Protein 3O22 (pdb70)

Nearest PDB structures (foldseek):
  3o22-assembly1_A  TM=1.006E+00  e=8.652E-30  Homo sapiens
  3o19-assembly1_A  TM=1.002E+00  e=2.478E-27  Homo sapiens
  5ngh-assembly1_A  TM=8.187E-01  e=4.797E-11  Ailuropoda melanoleuca
  5x7y-assembly1_A  TM=8.364E-01  e=1.265E-10  Canis lupus familiaris
  3sao-assembly2_B  TM=8.467E-01  e=4.611E-10  Gallus gallus

Structure (mmCIF, N/CA/C/O backbone):
data_3O22
#
_entry.id   3O22
#
_cell.length_a   60.971
_cell.length_b   60.971
_cell.length_c   179.460
_cell.angle_alpha   90.00
_cell.angle_beta   90.00
_cell.angle_gamma   120.00
#
_symmetry.space_group_name_H-M   'P 61 2 2'
#
loop_
_entity.id
_entity.type
_entity.pdbx_description
1 polymer 'Prostaglandin-H2 D-isomerase'
2 non-polymer 'OLEIC ACID'
3 non-polymer 'PALMITIC ACID'
4 water water
#
loop_
_atom_site.group_PDB
_atom_site.id
_atom_site.type_symbol
_atom_site.label_atom_id
_atom_site.label_alt_id
_atom_site.label_comp_id
_atom_site.label_asym_id
_atom_site.label_entity_id
_atom_site.label_seq_id
_atom_site.pdbx_PDB_ins_code
_atom_site.Cartn_x
_atom_site.Cartn_y
_atom_site.Cartn_z
_atom_site.occupancy
_atom_site.B_iso_or_equiv
_atom_site.auth_seq_id
_atom_site.auth_comp_id
_atom_site.auth_asym_id
_atom_site.auth_atom_id
_atom_site.pdbx_PDB_model_num
ATOM 1 N N . SER A 1 1 ? 3.624 10.282 18.161 1.00 39.56 29 SER A N 1
ATOM 2 C CA . SER A 1 1 ? 3.005 10.776 19.381 1.00 35.82 29 SER A CA 1
ATOM 3 C C . SER A 1 1 ? 1.953 11.838 19.080 1.00 32.35 29 SER A C 1
ATOM 4 O O . SER A 1 1 ? 1.574 12.053 17.930 1.00 35.33 29 SER A O 1
ATOM 7 N N . VAL A 1 2 ? 1.478 12.492 20.129 1.00 24.87 30 VAL A N 1
ATOM 8 C CA . VAL A 1 2 ? 0.471 13.532 19.995 1.00 20.26 30 VAL A CA 1
ATOM 9 C C . VAL A 1 2 ? 0.927 14.761 20.762 1.00 15.64 30 VAL A C 1
ATOM 10 O O . VAL A 1 2 ? 1.572 14.636 21.797 1.00 17.83 30 VAL A O 1
ATOM 14 N N . GLN A 1 3 ? 0.611 15.948 20.247 1.00 14.40 31 GLN A N 1
ATOM 15 C CA . GLN A 1 3 ? 0.986 17.195 20.898 1.00 13.01 31 GLN A CA 1
ATOM 16 C C . GLN A 1 3 ? 0.571 17.188 22.369 1.00 12.64 31 GLN A C 1
ATOM 17 O O . GLN A 1 3 ? -0.611 17.092 22.676 1.00 13.25 31 GLN A O 1
ATOM 23 N N . PRO A 1 4 ? 1.540 17.325 23.287 1.00 13.02 32 PRO A N 1
ATOM 24 C CA . PRO A 1 4 ? 1.161 17.399 24.704 1.00 14.20 32 PRO A CA 1
ATOM 25 C C . PRO A 1 4 ? 0.303 18.624 25.008 1.00 13.83 32 PRO A C 1
ATOM 26 O O . PRO A 1 4 ? 0.489 19.677 24.389 1.00 14.13 32 PRO A O 1
ATOM 30 N N . ASN A 1 5 ? -0.634 18.487 25.946 1.00 13.08 33 ASN A N 1
ATOM 31 C CA . ASN A 1 5 ? -1.454 19.628 26.358 1.00 14.26 33 ASN A CA 1
ATOM 32 C C . ASN A 1 5 ? -2.167 20.261 25.164 1.00 13.63 33 ASN A C 1
ATOM 33 O O . ASN A 1 5 ? -2.308 21.489 25.078 1.00 14.59 33 ASN A O 1
ATOM 38 N N . PHE A 1 6 ? -2.647 19.419 24.251 1.00 12.62 34 PHE A N 1
ATOM 39 C CA . PHE A 1 6 ? -3.298 19.916 23.045 1.00 11.81 34 PHE A CA 1
ATOM 40 C C . PHE A 1 6 ? -4.529 20.757 23.365 1.00 13.28 34 PHE A C 1
ATOM 41 O O . PHE A 1 6 ? -5.390 20.333 24.138 1.00 14.67 34 PHE A O 1
ATOM 49 N N . GLN A 1 7 ? -4.603 21.933 22.742 1.00 12.28 35 GLN A N 1
ATOM 50 C CA . GLN A 1 7 ? -5.690 22.883 22.953 1.00 15.07 35 GLN A CA 1
ATOM 51 C C . GLN A 1 7 ? -6.502 23.060 21.678 1.00 13.23 35 GLN A C 1
ATOM 52 O O . GLN A 1 7 ? -6.112 23.802 20.778 1.00 13.12 35 GLN A O 1
ATOM 58 N N . GLN A 1 8 ? -7.624 22.358 21.580 1.00 13.13 36 GLN A N 1
ATOM 59 C CA . GLN A 1 8 ? -8.384 22.371 20.340 1.00 13.14 36 GLN A CA 1
ATOM 60 C C . GLN A 1 8 ? -8.821 23.772 19.927 1.00 13.26 36 GLN A C 1
ATOM 61 O O . GLN A 1 8 ? -8.814 24.097 18.747 1.00 12.45 36 GLN A O 1
ATOM 67 N N . ASP A 1 9 ? -9.219 24.604 20.885 1.00 13.76 37 ASP A N 1
ATOM 68 C CA . ASP A 1 9 ? -9.682 25.946 20.542 1.00 14.85 37 ASP A CA 1
ATOM 69 C C . ASP A 1 9 ? -8.642 26.772 19.780 1.00 14.38 37 ASP A C 1
ATOM 70 O O . ASP A 1 9 ? -8.994 27.511 18.848 1.00 15.90 37 ASP A O 1
ATOM 75 N N . LYS A 1 10 ? -7.366 26.604 20.119 1.00 12.28 38 LYS A N 1
ATOM 76 C CA . LYS A 1 10 ? -6.304 27.343 19.432 1.00 13.04 38 LYS A CA 1
ATOM 77 C C . LYS A 1 10 ? -5.951 26.757 18.061 1.00 11.42 38 LYS A C 1
ATOM 78 O O . LYS A 1 10 ? -5.230 27.381 17.269 1.00 12.74 38 LYS A O 1
ATOM 84 N N . PHE A 1 11 ? -6.464 25.557 17.788 1.00 11.40 39 PHE A N 1
ATOM 85 C CA . PHE A 1 11 ? -6.211 24.843 16.537 1.00 11.24 39 PHE A CA 1
ATOM 86 C C . PHE A 1 11 ? -7.263 25.174 15.473 1.00 11.09 39 PHE A C 1
ATOM 87 O O . PHE A 1 11 ? -7.114 24.814 14.305 1.00 11.56 39 PHE A O 1
ATOM 95 N N . LEU A 1 12 ? -8.330 25.863 15.868 1.00 11.85 40 LEU A N 1
ATOM 96 C CA . LEU A 1 12 ? -9.411 26.180 14.940 1.00 11.09 40 LEU A CA 1
ATOM 97 C C . LEU A 1 12 ? -9.006 27.210 13.894 1.00 11.29 40 LEU A C 1
ATOM 98 O O . LEU A 1 12 ? -8.019 27.935 14.057 1.00 12.61 40 LEU A O 1
ATOM 103 N N . GLY A 1 13 ? -9.790 27.289 12.826 1.00 12.27 41 GLY A N 1
ATOM 104 C CA . GLY A 1 13 ? -9.619 28.372 11.882 1.00 11.36 41 GLY A CA 1
ATOM 105 C C . GLY A 1 13 ? -9.024 27.956 10.559 1.00 10.94 41 GLY A C 1
ATOM 106 O O . GLY A 1 13 ? -9.136 26.796 10.147 1.00 12.65 41 GLY A O 1
ATOM 107 N N . ARG A 1 14 ? -8.386 28.913 9.891 1.00 11.63 42 ARG A N 1
ATOM 108 C CA A ARG A 1 14 ? -7.888 28.701 8.540 0.73 11.94 42 ARG A CA 1
ATOM 109 C CA B ARG A 1 14 ? -7.890 28.706 8.537 0.27 12.65 42 ARG A CA 1
ATOM 110 C C . ARG A 1 14 ? -6.467 28.171 8.535 1.00 11.61 42 ARG A C 1
ATOM 111 O O . ARG A 1 14 ? -5.575 28.738 9.174 1.00 12.31 42 ARG A O 1
ATOM 126 N N . TRP A 1 15 ? -6.266 27.079 7.804 1.00 12.14 43 TRP A N 1
ATOM 127 C CA . TRP A 1 15 ? -4.960 26.489 7.615 1.00 12.36 43 TRP A CA 1
ATOM 128 C C . TRP A 1 15 ? -4.730 26.260 6.128 1.00 14.26 43 TRP A C 1
ATOM 129 O O . TRP A 1 15 ? -5.675 26.118 5.360 1.00 18.08 43 TRP A O 1
ATOM 140 N N . PHE A 1 16 ? -3.471 26.223 5.727 1.00 12.48 44 PHE A N 1
ATOM 141 C CA . PHE A 1 16 ? -3.117 25.892 4.362 1.00 14.69 44 PHE A CA 1
ATOM 142 C C . PHE A 1 16 ? -2.398 24.551 4.327 1.00 16.30 44 PHE A C 1
ATOM 143 O O . PHE A 1 16 ? -1.550 24.262 5.174 1.00 15.58 44 PHE A O 1
ATOM 151 N N . SER A 1 17 ? -2.769 23.722 3.356 1.00 20.27 45 SER A N 1
ATOM 152 C CA . SER A 1 17 ? -2.139 22.427 3.138 1.00 23.89 45 SER A CA 1
ATOM 153 C C . SER A 1 17 ? -0.833 22.613 2.376 1.00 23.23 45 SER A C 1
ATOM 154 O O . SER A 1 17 ? -0.829 22.727 1.148 1.00 30.43 45 SER A O 1
ATOM 157 N N . ALA A 1 18 ? 0.279 22.638 3.097 1.00 18.44 46 ALA A N 1
ATOM 158 C CA . ALA A 1 18 ? 1.564 23.002 2.511 1.00 19.03 46 ALA A CA 1
ATOM 159 C C . ALA A 1 18 ? 2.373 21.794 2.050 1.00 18.79 46 ALA A C 1
ATOM 160 O O . ALA A 1 18 ? 3.042 21.848 1.023 1.00 23.27 46 ALA A O 1
ATOM 162 N N . GLY A 1 19 ? 2.326 20.709 2.811 1.00 15.62 47 GLY A N 1
ATOM 163 C CA . GLY A 1 19 ? 3.162 19.551 2.530 1.00 14.69 47 GLY A CA 1
ATOM 164 C C . GLY A 1 19 ? 2.421 18.252 2.778 1.00 13.47 47 GLY A C 1
ATOM 165 O O . GLY A 1 19 ? 1.504 18.189 3.600 1.00 13.26 47 GLY A O 1
ATOM 166 N N . LEU A 1 20 ? 2.808 17.217 2.049 1.00 13.07 48 LEU A N 1
ATOM 167 C CA . LEU A 1 20 ? 2.203 15.903 2.180 1.00 14.31 48 LEU A CA 1
ATOM 168 C C . LEU A 1 20 ? 3.258 14.826 1.960 1.00 12.29 48 LEU A C 1
ATOM 169 O O . LEU A 1 20 ? 4.129 14.963 1.102 1.00 16.56 48 LEU A O 1
ATOM 174 N N . ALA A 1 21 ? 3.180 13.754 2.736 1.00 11.40 49 ALA A N 1
ATOM 175 C CA . ALA A 1 21 ? 3.934 12.536 2.433 1.00 11.42 49 ALA A CA 1
ATOM 176 C C . ALA A 1 21 ? 2.997 11.366 2.621 1.00 12.77 49 ALA A C 1
ATOM 177 O O . ALA A 1 21 ? 2.299 11.280 3.623 1.00 14.61 49 ALA A O 1
ATOM 179 N N . SER A 1 22 ? 2.953 10.473 1.649 1.00 13.90 50 SER A N 1
ATOM 180 C CA . SER A 1 22 ? 2.112 9.296 1.769 1.00 16.10 50 SER A CA 1
ATOM 181 C C . SER A 1 22 ? 2.796 8.114 1.123 1.00 15.90 50 SER A C 1
ATOM 182 O O . SER A 1 22 ? 3.577 8.286 0.193 1.00 17.90 50 SER A O 1
ATOM 185 N N . ASN A 1 23 ? 2.488 6.916 1.614 1.00 16.07 51 ASN A N 1
ATOM 186 C CA . ASN A 1 23 ? 3.007 5.696 1.006 1.00 16.89 51 ASN A CA 1
ATOM 187 C C . ASN A 1 23 ? 2.046 5.114 -0.024 1.00 18.49 51 ASN A C 1
ATOM 188 O O . ASN A 1 23 ? 2.251 4.007 -0.514 1.00 20.70 51 ASN A O 1
ATOM 193 N N . SER A 1 24 ? 1.000 5.867 -0.347 1.00 17.28 52 SER A N 1
ATOM 194 C CA . SER A 1 24 ? 0.038 5.471 -1.360 1.00 17.93 52 SER A CA 1
ATOM 195 C C . SER A 1 24 ? 0.264 6.265 -2.638 1.00 18.56 52 SER A C 1
ATOM 196 O O . SER A 1 24 ? 0.020 7.475 -2.678 1.00 18.14 52 SER A O 1
ATOM 199 N N A SER A 1 25 ? 0.728 5.592 -3.685 0.56 21.09 53 SER A N 1
ATOM 200 N N B SER A 1 25 ? 0.736 5.582 -3.677 0.44 21.10 53 SER A N 1
ATOM 201 C CA A SER A 1 25 ? 0.905 6.256 -4.970 0.56 23.74 53 SER A CA 1
ATOM 202 C CA B SER A 1 25 ? 0.905 6.202 -4.984 0.44 23.69 53 SER A CA 1
ATOM 203 C C A SER A 1 25 ? -0.438 6.742 -5.511 0.56 21.44 53 SER A C 1
ATOM 204 C C B SER A 1 25 ? -0.432 6.740 -5.482 0.44 22.24 53 SER A C 1
ATOM 205 O O A SER A 1 25 ? -0.539 7.850 -6.048 0.56 24.34 53 SER A O 1
ATOM 206 O O B SER A 1 25 ? -0.521 7.872 -5.967 0.44 24.27 53 SER A O 1
ATOM 211 N N . TRP A 1 26 ? -1.473 5.924 -5.349 1.00 21.77 54 TRP A N 1
ATOM 212 C CA . TRP A 1 26 ? -2.811 6.327 -5.755 1.00 21.31 54 TRP A CA 1
ATOM 213 C C . TRP A 1 26 ? -3.193 7.666 -5.123 1.00 21.18 54 TRP A C 1
ATOM 214 O O . TRP A 1 26 ? -3.653 8.574 -5.811 1.00 22.02 54 TRP A O 1
ATOM 225 N N A LEU A 1 27 ? -2.980 7.801 -3.820 0.67 19.46 55 LEU A N 1
ATOM 226 N N B LEU A 1 27 ? -2.987 7.796 -3.817 0.33 20.22 55 LEU A N 1
ATOM 227 C CA A LEU A 1 27 ? -3.366 9.032 -3.140 0.67 17.76 55 LEU A CA 1
ATOM 228 C CA B LEU A 1 27 ? -3.353 9.028 -3.123 0.33 19.50 55 LEU A CA 1
ATOM 229 C C A LEU A 1 27 ? -2.501 10.229 -3.550 0.67 16.21 55 LEU A C 1
ATOM 230 C C B LEU A 1 27 ? -2.502 10.223 -3.556 0.33 18.06 55 LEU A C 1
ATOM 231 O O A LEU A 1 27 ? -3.015 11.326 -3.773 0.67 16.82 55 LEU A O 1
ATOM 232 O O B LEU A 1 27 ? -3.027 11.310 -3.800 0.33 18.72 55 LEU A O 1
ATOM 241 N N . ARG A 1 28 ? -1.191 10.024 -3.640 1.00 16.43 56 ARG A N 1
ATOM 242 C CA . ARG A 1 28 ? -0.290 11.106 -4.034 1.00 16.98 56 ARG A CA 1
ATOM 243 C C . ARG A 1 28 ? -0.660 11.645 -5.416 1.00 17.13 56 ARG A C 1
ATOM 244 O O . ARG A 1 28 ? -0.649 12.858 -5.645 1.00 18.35 56 ARG A O 1
ATOM 252 N N . GLU A 1 29 ? -0.987 10.739 -6.332 1.00 19.46 57 GLU A N 1
ATOM 253 C CA . GLU A 1 29 ? -1.345 11.133 -7.686 1.00 21.53 57 GLU A CA 1
ATOM 254 C C . GLU A 1 29 ? -2.656 11.907 -7.708 1.00 22.69 57 GLU A C 1
ATOM 255 O O . GLU A 1 29 ? -2.791 12.881 -8.444 1.00 24.32 57 GLU A O 1
ATOM 261 N N . LYS A 1 30 ? -3.624 11.480 -6.900 1.00 21.30 58 LYS A N 1
ATOM 262 C CA . LYS A 1 30 ? -4.878 12.215 -6.808 1.00 20.56 58 LYS A CA 1
ATOM 263 C C . LYS A 1 30 ? -4.648 13.629 -6.293 1.00 19.37 58 LYS A C 1
ATOM 264 O O . LYS A 1 30 ? -5.219 14.583 -6.813 1.00 20.55 58 LYS A O 1
ATOM 270 N N . LYS A 1 31 ? -3.804 13.771 -5.277 1.00 16.55 59 LYS A N 1
ATOM 271 C CA . LYS A 1 31 ? -3.552 15.095 -4.709 1.00 17.26 59 LYS A CA 1
ATOM 272 C C . LYS A 1 31 ? -2.786 15.976 -5.694 1.00 18.10 59 LYS A C 1
ATOM 273 O O . LYS A 1 31 ? -2.995 17.187 -5.751 1.00 18.07 59 LYS A O 1
ATOM 279 N N . ALA A 1 32 ? -1.907 15.363 -6.479 1.00 19.08 60 ALA A N 1
ATOM 280 C CA . ALA A 1 32 ? -1.094 16.127 -7.416 1.00 21.19 60 ALA A CA 1
ATOM 281 C C . ALA A 1 32 ? -1.936 16.746 -8.536 1.00 23.20 60 ALA A C 1
ATOM 282 O O . ALA A 1 32 ? -1.528 17.716 -9.169 1.00 25.73 60 ALA A O 1
ATOM 284 N N . ALA A 1 33 ? -3.111 16.179 -8.781 1.00 22.70 61 ALA A N 1
ATOM 285 C CA . ALA A 1 33 ? -3.971 16.654 -9.857 1.00 24.45 61 ALA A CA 1
ATOM 286 C C . ALA A 1 33 ? -4.853 17.821 -9.430 1.00 24.18 61 ALA A C 1
ATOM 287 O O . ALA A 1 33 ? -5.662 18.313 -10.214 1.00 30.77 61 ALA A O 1
ATOM 289 N N A LEU A 1 34 ? -4.696 18.285 -8.194 0.61 21.50 62 LEU A N 1
ATOM 290 N N B LEU A 1 34 ? -4.693 18.243 -8.180 0.39 21.23 62 LEU A N 1
ATOM 291 C CA A LEU A 1 34 ? -5.467 19.438 -7.734 0.61 21.38 62 LEU A CA 1
ATOM 292 C CA B LEU A 1 34 ? -5.483 19.327 -7.621 0.39 20.52 62 LEU A CA 1
ATOM 293 C C A LEU A 1 34 ? -4.596 20.498 -7.068 0.61 20.32 62 LEU A C 1
ATOM 294 C C B LEU A 1 34 ? -4.564 20.463 -7.208 0.39 19.96 62 LEU A C 1
ATOM 295 O O A LEU A 1 34 ? -3.430 20.253 -6.751 0.61 22.18 62 LEU A O 1
ATOM 296 O O B LEU A 1 34 ? -3.341 20.311 -7.193 0.39 21.22 62 LEU A O 1
ATOM 305 N N A SER A 1 35 ? -5.165 21.682 -6.866 0.61 18.78 63 SER A N 1
ATOM 306 N N B SER A 1 35 ? -5.158 21.605 -6.880 0.39 20.17 63 SER A N 1
ATOM 307 C CA A SER A 1 35 ? -4.463 22.755 -6.174 0.61 19.96 63 SER A CA 1
ATOM 308 C CA B SER A 1 35 ? -4.406 22.715 -6.320 0.39 22.49 63 SER A CA 1
ATOM 309 C C A SER A 1 35 ? -5.248 23.144 -4.926 0.61 18.58 63 SER A C 1
ATOM 310 C C B SER A 1 35 ? -5.088 23.145 -5.032 0.39 21.30 63 SER A C 1
ATOM 311 O O A SER A 1 35 ? -6.436 23.441 -5.007 0.61 17.58 63 SER A O 1
ATOM 312 O O B SER A 1 35 ? -6.239 23.577 -5.043 0.39 20.55 63 SER A O 1
ATOM 317 N N A MET A 1 36 ? -4.591 23.123 -3.770 0.61 20.20 64 MET A N 1
ATOM 318 N N B MET A 1 36 ? -4.382 23.013 -3.917 0.39 22.11 64 MET A N 1
ATOM 319 C CA A MET A 1 36 ? -5.273 23.434 -2.517 0.61 18.12 64 MET A CA 1
ATOM 320 C CA B MET A 1 36 ? -4.984 23.294 -2.622 0.39 21.56 64 MET A CA 1
ATOM 321 C C A MET A 1 36 ? -5.418 24.941 -2.315 0.61 16.13 64 MET A C 1
ATOM 322 C C B MET A 1 36 ? -5.264 24.773 -2.395 0.39 19.76 64 MET A C 1
ATOM 323 O O A MET A 1 36 ? -4.507 25.715 -2.618 0.61 16.92 64 MET A O 1
ATOM 324 O O B MET A 1 36 ? -4.363 25.613 -2.478 0.39 20.10 64 MET A O 1
ATOM 333 N N A ALA A 1 37 ? -6.572 25.355 -1.802 0.61 14.58 65 ALA A N 1
ATOM 334 N N B ALA A 1 37 ? -6.526 25.082 -2.118 0.39 18.03 65 ALA A N 1
ATOM 335 C CA A ALA A 1 37 ? -6.817 26.763 -1.496 0.61 15.08 65 ALA A CA 1
ATOM 336 C CA B ALA A 1 37 ? -6.871 26.341 -1.498 0.39 19.41 65 ALA A CA 1
ATOM 337 C C A ALA A 1 37 ? -6.672 27.011 0.002 0.61 17.68 65 ALA A C 1
ATOM 338 C C B ALA A 1 37 ? -6.763 26.061 -0.009 0.39 20.60 65 ALA A C 1
ATOM 339 O O A ALA A 1 37 ? -5.684 27.584 0.453 0.61 17.44 65 ALA A O 1
ATOM 340 O O B ALA A 1 37 ? -5.894 25.321 0.424 0.39 23.77 65 ALA A O 1
ATOM 343 N N . LYS A 1 38 ? -7.674 26.606 0.769 1.00 20.12 66 LYS A N 1
ATOM 344 C CA . LYS A 1 38 ? -7.538 26.593 2.212 1.00 19.34 66 LYS A CA 1
ATOM 345 C C . LYS A 1 38 ? -8.245 25.404 2.827 1.00 17.97 66 LYS A C 1
ATOM 346 O O . LYS A 1 38 ? -9.016 24.705 2.170 1.00 20.13 66 LYS A O 1
ATOM 352 N N . SER A 1 39 ? -7.985 25.200 4.110 1.00 16.06 67 SER A N 1
ATOM 353 C CA . SER A 1 39 ? -8.784 24.293 4.915 1.00 16.88 67 SER A CA 1
ATOM 354 C C . SER A 1 39 ? -9.283 25.056 6.134 1.00 16.52 67 SER A C 1
ATOM 355 O O . SER A 1 39 ? -8.623 25.969 6.620 1.00 18.55 67 SER A O 1
ATOM 358 N N . VAL A 1 40 ? -10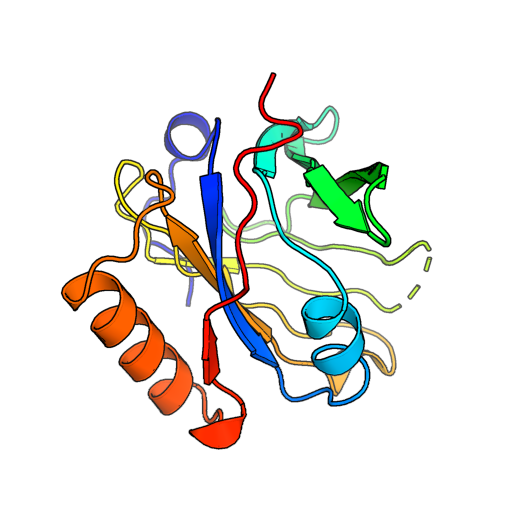.457 24.687 6.616 1.00 15.36 68 VAL A N 1
ATOM 359 C CA . VAL A 1 40 ? -11.008 25.310 7.812 1.00 13.59 68 VAL A CA 1
ATOM 360 C C . VAL A 1 40 ? -11.289 24.221 8.826 1.00 13.61 68 VAL A C 1
ATOM 361 O O . VAL A 1 40 ? -11.932 23.216 8.515 1.00 14.86 68 VAL A O 1
ATOM 365 N N . VAL A 1 41 ? -10.776 24.429 10.033 1.00 12.99 69 VAL A N 1
ATOM 366 C CA . VAL A 1 41 ? -10.970 23.515 11.149 1.00 12.75 69 VAL A CA 1
ATOM 367 C C . VAL A 1 41 ? -11.977 24.130 12.115 1.00 12.93 69 VAL A C 1
ATOM 368 O O . VAL A 1 41 ? -11.795 25.251 12.591 1.00 13.36 69 VAL A O 1
ATOM 372 N N . ALA A 1 42 ? -13.054 23.401 12.386 1.00 14.21 70 ALA A N 1
ATOM 373 C CA . ALA A 1 42 ? -14.104 23.887 13.27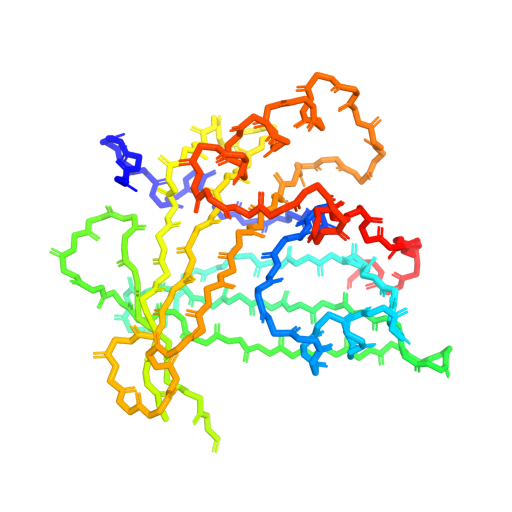2 1.00 15.96 70 ALA A CA 1
ATOM 374 C C . ALA A 1 42 ? -14.626 22.729 14.112 1.00 17.65 70 ALA A C 1
ATOM 375 O O . ALA A 1 42 ? -14.592 21.586 13.662 1.00 17.98 70 ALA A O 1
ATOM 377 N N . PRO A 1 43 ? -15.119 23.014 15.331 1.00 17.21 71 PRO A N 1
ATOM 378 C CA . PRO A 1 43 ? -15.678 21.938 16.152 1.00 19.05 71 PRO A CA 1
ATOM 379 C C . PRO A 1 43 ? -16.897 21.310 15.486 1.00 21.70 71 PRO A C 1
ATOM 380 O O . PRO A 1 43 ? -17.722 22.008 14.885 1.00 24.63 71 PRO A O 1
ATOM 384 N N . ALA A 1 44 ? -16.998 19.990 15.588 1.00 21.63 72 ALA A N 1
ATOM 385 C CA . ALA A 1 44 ? -18.132 19.263 15.048 1.00 25.68 72 ALA A CA 1
ATOM 386 C C . ALA A 1 44 ? -19.157 19.029 16.143 1.00 30.89 72 ALA A C 1
ATOM 387 O O . ALA A 1 44 ? -18.847 19.136 17.328 1.00 31.19 72 ALA A O 1
ATOM 389 N N . THR A 1 45 ? -20.376 18.690 15.744 1.00 33.70 73 THR A N 1
ATOM 390 C CA . THR A 1 45 ? -21.441 18.458 16.711 1.00 37.57 73 THR A CA 1
ATOM 391 C C . THR A 1 45 ? -21.161 17.248 17.603 1.00 38.78 73 THR A C 1
ATOM 392 O O . THR A 1 45 ? -21.820 17.064 18.621 1.00 40.88 73 THR A O 1
ATOM 396 N N . ASP A 1 46 ? -20.175 16.433 17.231 1.00 37.17 74 ASP A N 1
ATOM 397 C CA . ASP A 1 46 ? -19.867 15.218 17.992 1.00 36.66 74 ASP A CA 1
ATOM 398 C C . ASP A 1 46 ? -18.682 15.363 18.952 1.00 38.14 74 ASP A C 1
ATOM 399 O O . ASP A 1 46 ? -18.242 14.378 19.552 1.00 39.52 74 ASP A O 1
ATOM 404 N N . GLY A 1 47 ? -18.167 16.579 19.101 1.00 37.04 75 GLY A N 1
ATOM 405 C CA . GLY A 1 47 ? -17.042 16.817 19.992 1.00 37.77 75 GLY A CA 1
ATOM 406 C C . GLY A 1 47 ? -15.687 16.737 19.307 1.00 36.84 75 GLY A C 1
ATOM 407 O O . GLY A 1 47 ? -14.648 16.986 19.920 1.00 41.52 75 GLY A O 1
ATOM 408 N N . GLY A 1 48 ? -15.694 16.383 18.031 1.00 28.54 76 GLY A N 1
ATOM 409 C CA . GLY A 1 48 ? -14.469 16.325 17.261 1.00 22.77 76 GLY A CA 1
ATOM 410 C C . GLY A 1 48 ? -14.324 17.568 16.415 1.00 18.80 76 GLY A C 1
ATOM 411 O O . GLY A 1 48 ? -14.740 18.659 16.810 1.00 21.79 76 GLY A O 1
ATOM 412 N N . LEU A 1 49 ? -13.749 17.397 15.232 1.00 17.51 77 LEU A N 1
ATOM 413 C CA . LEU A 1 49 ? -13.522 18.510 14.321 1.00 15.99 77 LEU A CA 1
ATOM 414 C C . LEU A 1 49 ? -14.096 18.213 12.948 1.00 15.91 77 LEU A C 1
ATOM 415 O O . LEU A 1 49 ? -14.016 17.081 12.467 1.00 16.91 77 LEU A O 1
ATOM 420 N N . ASN A 1 50 ? -14.657 19.238 12.316 1.00 15.93 78 ASN A N 1
ATOM 421 C CA . ASN A 1 50 ? -14.876 19.214 10.880 1.00 17.18 78 ASN A CA 1
ATOM 422 C C . ASN A 1 50 ? -13.688 19.856 10.203 1.00 16.70 78 ASN A C 1
ATOM 423 O O . ASN A 1 50 ? -13.274 20.960 10.566 1.00 18.29 78 ASN A O 1
ATOM 428 N N . LEU A 1 51 ? -13.133 19.154 9.226 1.00 16.37 79 LEU A N 1
ATOM 429 C CA . LEU A 1 51 ? -12.058 19.686 8.410 1.00 17.00 79 LEU A CA 1
ATOM 430 C C . LEU A 1 51 ? -12.634 19.927 7.027 1.00 17.71 79 LEU A C 1
ATOM 431 O O . LEU A 1 51 ? -12.958 18.984 6.314 1.00 19.49 79 LEU A O 1
ATOM 436 N N . THR A 1 52 ? -12.804 21.191 6.664 1.00 16.69 80 THR A N 1
ATOM 437 C CA . THR A 1 52 ? -13.398 21.524 5.370 1.00 16.17 80 THR A CA 1
ATOM 438 C C . THR A 1 52 ? -12.296 21.991 4.444 1.00 16.10 80 THR A C 1
ATOM 439 O O . THR A 1 52 ? -11.642 22.997 4.705 1.00 16.81 80 THR A O 1
ATOM 443 N N A SER A 1 53 ? -12.087 21.242 3.366 0.79 15.56 81 SER A N 1
ATOM 444 N N B SER A 1 53 ? -12.081 21.241 3.368 0.21 16.86 81 SER A N 1
ATOM 445 C CA A SER A 1 53 ? -11.004 21.520 2.430 0.79 16.40 81 SER A CA 1
ATOM 446 C CA B SER A 1 53 ? -10.995 21.527 2.440 0.21 17.91 81 SER A CA 1
ATOM 447 C C A SER A 1 53 ? -11.548 22.114 1.146 0.79 15.39 81 SER A C 1
ATOM 448 C C B SER A 1 53 ? -11.517 22.090 1.127 0.21 16.69 81 SER A C 1
ATOM 449 O O A SER A 1 53 ? -12.482 21.573 0.553 0.79 17.52 81 SER A O 1
ATOM 450 O O B SER A 1 53 ? -12.411 21.516 0.503 0.21 16.81 81 SER A O 1
ATOM 455 N N . THR A 1 54 ? -10.944 23.213 0.711 1.00 16.16 82 THR A N 1
ATOM 456 C CA . THR A 1 54 ? -11.332 23.861 -0.532 1.00 17.14 82 THR A CA 1
ATOM 457 C C . THR A 1 54 ? -10.169 23.739 -1.500 1.00 16.09 82 THR A C 1
ATOM 458 O O . THR A 1 54 ? -9.023 23.981 -1.138 1.00 16.91 82 THR A O 1
ATOM 462 N N . PHE A 1 55 ? -10.460 23.353 -2.736 1.00 15.23 83 PHE A N 1
ATOM 463 C CA . PHE A 1 55 ? -9.403 23.117 -3.705 1.00 16.08 83 PHE A CA 1
ATOM 464 C C . PHE A 1 55 ? -9.916 23.341 -5.114 1.00 17.67 83 PHE A C 1
ATOM 465 O O . PHE A 1 55 ? -11.118 23.416 -5.349 1.00 18.60 83 PHE A O 1
ATOM 473 N N . LEU A 1 56 ? -8.984 23.441 -6.048 1.00 19.81 84 LEU A N 1
ATOM 474 C CA . LEU A 1 56 ? -9.301 23.661 -7.442 1.00 22.26 84 LEU A CA 1
ATOM 475 C C . LEU A 1 56 ? -9.017 22.370 -8.192 1.00 25.87 84 LEU A C 1
ATOM 476 O O . LEU A 1 56 ? -7.922 21.826 -8.098 1.00 26.92 84 LEU A O 1
ATOM 481 N N . ARG A 1 57 ? -10.020 21.862 -8.901 1.00 27.79 85 ARG A N 1
ATOM 482 C CA . ARG A 1 57 ? -9.845 20.695 -9.756 1.00 31.88 85 ARG A CA 1
ATOM 483 C C . ARG A 1 57 ? -10.383 21.059 -11.127 1.00 34.17 85 ARG A C 1
ATOM 484 O O . ARG A 1 57 ? -11.549 21.431 -11.261 1.00 33.04 85 ARG A O 1
ATOM 492 N N . LYS A 1 58 ? -9.522 20.962 -12.136 1.00 37.05 86 LYS A N 1
ATOM 493 C CA . LYS A 1 58 ? -9.868 21.367 -13.496 1.00 40.67 86 LYS A CA 1
ATOM 494 C C . LYS A 1 58 ? -10.519 22.748 -13.539 1.00 41.55 86 LYS A C 1
ATOM 495 O O . LYS A 1 58 ? -11.607 22.930 -14.091 1.00 43.32 86 LYS A O 1
ATOM 501 N N . ASN A 1 59 ? -9.819 23.712 -12.950 1.00 41.76 87 ASN A N 1
ATOM 502 C CA . ASN A 1 59 ? -10.268 25.100 -12.843 1.00 41.93 87 ASN A CA 1
ATOM 503 C C . ASN A 1 59 ? -11.672 25.320 -12.275 1.00 40.72 87 ASN A C 1
ATOM 504 O O . ASN A 1 59 ? -12.314 26.327 -12.561 1.00 42.52 87 ASN A O 1
ATOM 509 N N . GLN A 1 60 ? -12.132 24.386 -11.451 1.00 36.45 88 GLN A N 1
ATOM 510 C CA . GLN A 1 60 ? -13.373 24.579 -10.710 1.00 35.26 88 GLN A CA 1
ATOM 511 C C . GLN A 1 60 ? -13.122 24.433 -9.217 1.00 28.62 88 GLN A C 1
ATOM 512 O O . GLN A 1 60 ? -12.439 23.506 -8.783 1.00 25.48 88 GLN A O 1
ATOM 518 N N . CYS A 1 61 ? -13.673 25.352 -8.435 1.00 27.08 89 CYS A N 1
ATOM 519 C CA . CYS A 1 61 ? -13.555 25.255 -6.990 1.00 25.76 89 CYS A CA 1
ATOM 520 C C . CYS A 1 61 ? -14.425 24.114 -6.490 1.00 20.28 89 CYS A C 1
ATOM 521 O O . CYS A 1 61 ? -15.544 23.903 -6.973 1.00 19.73 89 CYS A O 1
ATOM 524 N N . GLU A 1 62 ? -13.901 23.374 -5.519 1.00 18.97 90 GLU A N 1
ATOM 525 C CA . GLU A 1 62 ? -14.623 22.278 -4.904 1.00 19.53 90 GLU A CA 1
ATOM 526 C C . GLU A 1 62 ? -14.359 22.316 -3.413 1.00 17.42 90 GLU A C 1
ATOM 527 O O . GLU A 1 62 ? -13.304 22.769 -2.975 1.00 17.38 90 GLU A O 1
ATOM 533 N N . THR A 1 63 ? -15.329 21.857 -2.635 1.00 18.93 91 THR A N 1
ATOM 534 C CA . THR A 1 63 ? -15.142 21.745 -1.198 1.00 21.39 91 THR A CA 1
ATOM 535 C C . THR A 1 63 ? -15.549 20.357 -0.726 1.00 24.44 91 THR A C 1
ATOM 536 O O . THR A 1 63 ? -16.505 19.772 -1.234 1.00 28.27 91 THR A O 1
ATOM 540 N N . ARG A 1 64 ? -14.797 19.822 0.229 1.00 23.45 92 ARG A N 1
ATOM 541 C CA . ARG A 1 64 ? -15.091 18.524 0.812 1.00 23.99 92 ARG A CA 1
ATOM 542 C C . ARG A 1 64 ? -14.923 18.639 2.314 1.00 21.16 92 ARG A C 1
ATOM 543 O O . ARG A 1 64 ? -14.021 19.322 2.786 1.00 21.07 92 ARG A O 1
ATOM 551 N N . THR A 1 65 ? -15.798 17.984 3.066 1.00 20.83 93 THR A N 1
ATOM 552 C CA . THR A 1 65 ? -15.692 18.016 4.518 1.00 20.88 93 THR A CA 1
ATOM 553 C C . THR A 1 65 ? -15.443 16.628 5.081 1.00 20.91 93 THR A C 1
ATOM 554 O O . THR A 1 65 ? -16.035 15.643 4.636 1.00 23.73 93 THR A O 1
ATOM 558 N N . MET A 1 66 ? -14.544 16.563 6.052 1.00 18.96 94 MET A N 1
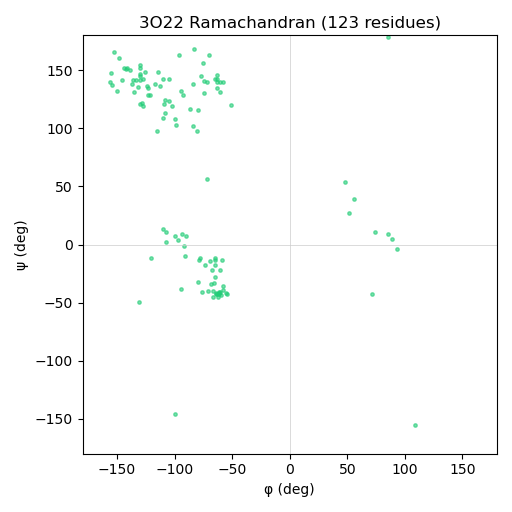ATOM 559 C CA . MET A 1 66 ? -14.228 15.322 6.736 1.00 20.24 94 MET A CA 1
ATOM 560 C C . MET A 1 66 ? -14.492 15.493 8.218 1.00 19.51 94 MET A C 1
ATOM 561 O O . MET A 1 66 ? -14.020 16.449 8.834 1.00 18.31 94 MET A O 1
ATOM 566 N N . LEU A 1 67 ? -15.247 14.561 8.781 1.00 18.60 95 LEU A N 1
ATOM 567 C CA . LEU A 1 67 ? -15.503 14.534 10.209 1.00 18.66 95 LEU A CA 1
ATOM 568 C C . LEU A 1 67 ? -14.400 13.767 10.931 1.00 16.51 95 LEU A C 1
ATOM 569 O O . LEU A 1 67 ? -14.205 12.568 10.701 1.00 19.80 95 LEU A O 1
ATOM 574 N N . LEU A 1 68 ? -13.668 14.470 11.788 1.00 15.62 96 LEU A N 1
ATOM 575 C CA . LEU A 1 68 ? -12.660 13.842 12.638 1.00 16.04 96 LEU A CA 1
ATOM 576 C C . LEU A 1 68 ? -13.266 13.622 14.024 1.00 14.43 96 LEU A C 1
ATOM 577 O O . LEU A 1 68 ? -13.408 14.557 14.820 1.00 16.62 96 LEU A O 1
ATOM 582 N N . GLN A 1 69 ? -13.649 12.381 14.300 1.00 15.47 97 GLN A N 1
ATOM 583 C CA . GLN A 1 69 ? -14.310 12.045 15.557 1.00 17.56 97 GLN A CA 1
ATOM 584 C C . GLN A 1 69 ? -13.281 11.971 16.681 1.00 16.40 97 GLN A C 1
ATOM 585 O O . GLN A 1 69 ? -12.150 11.554 16.461 1.00 15.71 97 GLN A O 1
ATOM 591 N N . PRO A 1 70 ? -13.659 12.385 17.896 1.00 17.91 98 PRO A N 1
ATOM 592 C CA . PRO A 1 70 ? -12.685 12.269 18.985 1.00 19.20 98 PRO A CA 1
ATOM 593 C C . PRO A 1 70 ? -12.295 10.813 19.199 1.00 18.66 98 PRO A C 1
ATOM 594 O O . PRO A 1 70 ? -13.143 9.929 19.125 1.00 19.62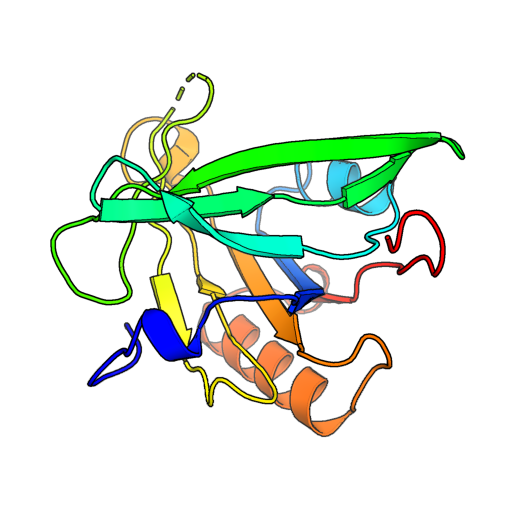 98 PRO A O 1
ATOM 598 N N . ALA A 1 71 ? -11.017 10.567 19.455 1.00 17.80 99 ALA A N 1
ATOM 599 C CA . ALA A 1 71 ? -10.525 9.212 19.620 1.00 19.05 99 ALA A CA 1
ATOM 600 C C . ALA A 1 71 ? -10.139 8.931 21.071 1.00 22.03 99 ALA A C 1
ATOM 601 O O . ALA A 1 71 ? -9.493 7.937 21.363 1.00 27.53 99 ALA A O 1
ATOM 603 N N . GLY A 1 72 ? -10.546 9.801 21.988 1.00 21.97 100 GLY A N 1
ATOM 604 C CA . GLY A 1 72 ? -10.340 9.509 23.399 1.00 22.95 100 GLY A CA 1
ATOM 605 C C . GLY A 1 72 ? -9.018 9.964 24.005 1.00 23.39 100 GLY A C 1
ATOM 606 O O . GLY A 1 72 ? -8.718 9.643 25.156 1.00 24.65 100 GLY A O 1
ATOM 607 N N . SER A 1 73 ? -8.213 10.671 23.223 1.00 23.69 101 SER A N 1
ATOM 608 C CA . SER A 1 73 ? -7.064 11.410 23.735 1.00 21.50 101 SER A CA 1
ATOM 609 C C . SER A 1 73 ? -7.106 12.737 23.021 1.00 16.99 101 SER A C 1
ATOM 610 O O . SER A 1 73 ? -7.384 12.781 21.820 1.00 17.87 101 SER A O 1
ATOM 613 N N . LEU A 1 74 ? -6.840 13.820 23.737 1.00 14.28 102 LEU A N 1
ATOM 614 C CA . LEU A 1 74 ? -6.839 15.134 23.097 1.00 13.74 102 LEU A CA 1
ATOM 615 C C . LEU A 1 74 ? -5.744 15.177 22.039 1.00 13.71 102 LEU A C 1
ATOM 616 O O . LEU A 1 74 ? -4.626 14.730 22.272 1.00 15.26 102 LEU A O 1
ATOM 621 N N . GLY A 1 75 ? -6.089 15.707 20.870 1.00 12.31 103 GLY A N 1
ATOM 622 C CA . GLY A 1 75 ? -5.179 15.755 19.731 1.00 12.84 103 GLY A CA 1
ATOM 623 C C . GLY A 1 75 ? -5.280 14.544 18.818 1.00 13.28 103 GLY A C 1
ATOM 624 O O . GLY A 1 75 ? -4.654 14.518 17.766 1.00 14.07 103 GLY A O 1
ATOM 625 N N A SER A 1 76 ? -6.048 13.541 19.235 0.47 13.67 104 SER A N 1
ATOM 626 N N B SER A 1 76 ? -6.084 13.561 19.217 0.53 13.80 104 SER A N 1
ATOM 627 C CA A SER A 1 76 ? -6.203 12.302 18.483 0.47 14.91 104 SER A CA 1
ATOM 628 C CA B SER A 1 76 ? -6.215 12.296 18.501 0.53 15.52 104 SER A CA 1
ATOM 629 C C A SER A 1 76 ? -7.643 12.158 18.010 0.47 15.62 104 SER A C 1
ATOM 630 C C B SER A 1 76 ? -7.652 12.089 18.029 0.53 15.34 104 SER A C 1
ATOM 631 O O A SER A 1 76 ? -8.583 12.357 18.785 0.47 17.01 104 SER A O 1
ATOM 632 O O B SER A 1 76 ? -8.599 12.175 18.821 0.53 15.88 104 SER A O 1
ATOM 637 N N . TYR A 1 77 ? -7.810 11.800 16.741 1.00 13.77 105 TYR A N 1
ATOM 638 C CA . TYR A 1 77 ? -9.125 11.695 16.129 1.00 13.38 105 TYR A CA 1
ATOM 639 C C . TYR A 1 77 ? -9.220 10.440 15.273 1.00 14.42 105 TYR A C 1
ATOM 640 O O . TYR A 1 77 ? -8.220 9.786 14.990 1.00 15.41 105 TYR A O 1
ATOM 649 N N A SER A 1 78 ? -10.438 10.091 14.879 0.44 15.37 106 SER A N 1
ATOM 650 N N B SER A 1 78 ? -10.437 10.120 14.854 0.56 15.22 106 SER A N 1
ATOM 651 C CA A SER A 1 78 ? -10.636 8.976 13.967 0.44 17.11 106 SER A CA 1
ATOM 652 C CA B SER A 1 78 ? -10.681 8.970 13.999 0.56 16.57 106 SER A CA 1
ATOM 653 C C A SER A 1 78 ? -11.506 9.410 12.800 0.44 17.53 106 SER A C 1
ATOM 654 C C B SER A 1 78 ? -11.521 9.405 12.803 0.56 17.45 106 SER A C 1
ATOM 655 O O A SER A 1 78 ? -12.469 10.161 12.971 0.44 18.18 106 SER A O 1
ATOM 656 O O B SER A 1 78 ? -12.482 10.162 12.959 0.56 18.61 106 SER A O 1
ATOM 661 N N . TYR A 1 79 ? -11.150 8.938 11.612 1.00 18.19 107 TYR A N 1
ATOM 662 C CA . TYR A 1 79 ? -11.903 9.233 10.404 1.00 19.22 107 TYR A CA 1
ATOM 663 C C . TYR A 1 79 ? -12.380 7.937 9.759 1.00 20.71 107 TYR A C 1
ATOM 664 O O . TYR A 1 79 ? -11.595 7.016 9.540 1.00 20.32 107 TYR A O 1
ATOM 673 N N . ARG A 1 80 ? -13.667 7.878 9.448 1.00 25.07 108 ARG A N 1
ATOM 674 C CA . ARG A 1 80 ? -14.239 6.735 8.750 1.00 30.37 108 ARG A CA 1
ATOM 675 C C . ARG A 1 80 ? -14.598 7.158 7.331 1.00 33.71 108 ARG A C 1
ATOM 676 O O . ARG A 1 80 ? -15.385 8.082 7.138 1.00 35.07 108 ARG A O 1
ATOM 684 N N . SER A 1 81 ? -14.011 6.493 6.340 1.00 36.37 109 SER A N 1
ATOM 685 C CA . SER A 1 81 ? -14.222 6.870 4.943 1.00 37.76 109 SER A CA 1
ATOM 686 C C . SER A 1 81 ? -15.550 6.348 4.403 1.00 39.09 109 SER A C 1
ATOM 687 O O . SER A 1 81 ? -15.754 5.136 4.314 1.00 40.73 109 SER A O 1
ATOM 690 N N . PRO A 1 82 ? -16.462 7.265 4.044 1.00 39.03 110 PRO A N 1
ATOM 691 C CA . PRO A 1 82 ? -17.760 6.874 3.485 1.00 39.12 110 PRO A CA 1
ATOM 692 C C . PRO A 1 82 ? -17.619 6.330 2.068 1.00 40.67 110 PRO A C 1
ATOM 693 O O . PRO A 1 82 ? -18.368 5.420 1.706 1.00 41.94 110 PRO A O 1
ATOM 697 N N . SER A 1 86 ? -12.779 1.447 5.672 1.00 32.49 114 SER A N 1
ATOM 698 C CA . SER A 1 86 ? -11.646 1.507 6.586 1.00 29.34 114 SER A CA 1
ATOM 699 C C . SER A 1 86 ? -11.750 2.692 7.528 1.00 28.54 114 SER A C 1
ATOM 700 O O . SER A 1 86 ? -12.406 3.688 7.227 1.00 29.42 114 SER A O 1
ATOM 703 N N A THR A 1 87 ? -11.074 2.586 8.665 0.84 23.37 115 THR A N 1
ATOM 704 N N B THR A 1 87 ? -11.114 2.570 8.688 0.16 26.94 115 THR A N 1
ATOM 705 C CA A THR A 1 87 ? -11.037 3.669 9.629 0.84 22.78 115 THR A CA 1
ATOM 706 C CA B THR A 1 87 ? -11.034 3.676 9.631 0.16 25.18 115 THR A CA 1
ATOM 707 C C A THR A 1 87 ? -9.588 4.105 9.784 0.84 20.27 115 THR A C 1
ATOM 708 C C B THR A 1 87 ? -9.585 4.117 9.750 0.16 22.12 115 THR A C 1
ATOM 709 O O A THR A 1 87 ? -8.674 3.283 9.645 0.84 19.70 115 THR A O 1
ATOM 710 O O B THR A 1 87 ? -8.668 3.312 9.581 0.16 22.07 115 THR A O 1
ATOM 717 N N . TYR A 1 88 ? -9.382 5.397 10.033 1.00 18.93 116 TYR A N 1
ATOM 718 C CA . TYR A 1 88 ? -8.032 5.954 10.123 1.00 17.65 116 TYR A CA 1
ATOM 719 C C . TYR A 1 88 ? -7.845 6.754 11.395 1.00 17.55 116 TYR A C 1
ATOM 720 O O . TYR A 1 88 ? -8.720 7.523 11.776 1.00 19.75 116 TYR A O 1
ATOM 729 N N . SER A 1 89 ? -6.696 6.581 12.038 1.00 15.80 117 SER A N 1
ATOM 730 C CA . SER A 1 89 ? -6.316 7.439 13.154 1.00 17.39 117 SER A CA 1
ATOM 731 C C . SER A 1 89 ? -5.681 8.684 12.573 1.00 16.61 117 SER A C 1
ATOM 732 O O . SER A 1 89 ? -4.890 8.596 11.643 1.00 18.35 117 SER A O 1
ATOM 735 N N . VAL A 1 90 ? -6.022 9.837 13.138 1.00 15.28 118 VAL A N 1
ATOM 736 C CA . VAL A 1 90 ? -5.472 11.117 12.727 1.00 16.08 118 VAL A CA 1
ATOM 737 C C . VAL A 1 90 ? -4.999 11.833 13.983 1.00 14.82 118 VAL A C 1
ATOM 738 O O . VAL A 1 90 ? -5.781 12.064 14.896 1.00 17.81 118 VAL A O 1
ATOM 742 N N . SER A 1 91 ? -3.717 12.166 14.035 1.00 14.98 119 SER A N 1
ATOM 743 C CA . SER A 1 91 ? -3.132 12.790 15.209 1.00 16.31 119 SER A CA 1
ATOM 744 C C . SER A 1 91 ? -2.467 14.111 14.877 1.00 13.30 119 SER A C 1
ATOM 745 O O . SER A 1 91 ? -1.734 14.208 13.899 1.00 13.21 119 SER A O 1
ATOM 748 N N . VAL A 1 92 ? -2.687 15.115 15.720 1.00 13.18 120 VAL A N 1
ATOM 749 C CA . VAL A 1 92 ? -1.886 16.329 15.665 1.00 11.86 120 VAL A CA 1
ATOM 750 C C . VAL A 1 92 ? -0.623 16.049 16.463 1.00 11.56 120 VAL A C 1
ATOM 751 O O . VAL A 1 92 ? -0.635 16.043 17.694 1.00 13.23 120 VAL A O 1
ATOM 755 N N . VAL A 1 93 ? 0.465 15.776 15.754 1.00 11.93 121 VAL A N 1
ATOM 756 C CA . VAL A 1 93 ? 1.696 15.339 16.397 1.00 12.55 121 VAL A CA 1
ATOM 757 C C . VAL A 1 93 ? 2.430 16.498 17.061 1.00 12.62 121 VAL A C 1
ATOM 758 O O . VAL A 1 93 ? 2.930 16.380 18.184 1.00 14.99 121 VAL A O 1
ATOM 762 N N . GLU A 1 94 ? 2.456 17.634 16.374 1.00 12.51 122 GLU A N 1
ATOM 763 C CA . GLU A 1 94 ? 3.113 18.814 16.895 1.00 12.44 122 GLU A CA 1
ATOM 764 C C . GLU A 1 94 ? 2.479 20.056 16.287 1.00 11.52 122 GLU A C 1
ATOM 765 O O . GLU A 1 94 ? 2.191 20.090 15.089 1.00 12.78 122 GLU A O 1
ATOM 771 N N . THR A 1 95 ? 2.251 21.071 17.108 1.00 11.04 123 THR A N 1
ATOM 772 C CA . THR A 1 95 ? 1.764 22.333 16.595 1.00 10.77 123 THR A CA 1
ATOM 773 C C . THR A 1 95 ? 2.143 23.457 17.533 1.00 11.88 123 THR A C 1
ATOM 774 O O . THR A 1 95 ? 2.240 23.246 18.741 1.00 13.04 123 THR A O 1
ATOM 778 N N . ASP A 1 96 ? 2.377 24.642 16.971 1.00 11.18 124 ASP A N 1
ATOM 779 C CA . ASP A 1 96 ? 2.502 25.850 17.782 1.00 12.25 124 ASP A CA 1
ATOM 780 C C . ASP A 1 96 ? 1.266 26.742 17.612 1.00 12.11 124 ASP A C 1
ATOM 781 O O . ASP A 1 96 ? 1.252 27.895 18.055 1.00 13.57 124 ASP A O 1
ATOM 786 N N . TYR A 1 97 ? 0.236 26.187 16.971 1.00 11.15 125 TYR A N 1
ATOM 787 C CA . TYR A 1 97 ? -1.085 26.815 16.824 1.00 11.56 125 TYR A CA 1
ATOM 788 C C . TYR A 1 97 ? -1.147 27.992 15.870 1.00 11.60 125 TYR A C 1
ATOM 789 O O . TYR A 1 97 ? -2.096 28.080 15.100 1.00 12.34 125 TYR A O 1
ATOM 798 N N . ASP A 1 98 ? -0.153 28.884 15.914 1.00 12.46 126 ASP A N 1
ATOM 799 C CA . ASP A 1 98 ? -0.210 30.104 15.114 1.00 13.99 126 ASP A CA 1
ATOM 800 C C . ASP A 1 98 ? 0.737 30.148 13.913 1.00 13.77 126 ASP A C 1
ATOM 801 O O . ASP A 1 98 ? 0.779 31.149 13.199 1.00 14.86 126 ASP A O 1
ATOM 806 N N . GLN A 1 99 ? 1.484 29.097 13.661 1.00 13.30 127 GLN A N 1
ATOM 807 C CA . GLN A 1 99 ? 2.309 28.975 12.464 1.00 13.19 127 GLN A CA 1
ATOM 808 C C . GLN A 1 99 ? 2.146 27.641 11.715 1.00 11.70 127 GLN A C 1
ATOM 809 O O . GLN A 1 99 ? 2.003 27.638 10.563 1.00 13.71 127 GLN A O 1
ATOM 815 N N . TYR A 1 100 ? 2.225 26.537 12.433 1.00 11.21 128 TYR A N 1
ATOM 816 C CA . TYR A 1 100 ? 2.261 25.252 11.745 1.00 10.80 128 TYR A CA 1
ATOM 817 C C . TYR A 1 100 ? 1.609 24.159 12.573 1.00 10.22 128 TYR A C 1
ATOM 818 O O . TYR A 1 100 ? 1.494 24.272 13.808 1.00 11.09 128 TYR A O 1
ATOM 827 N N . ALA A 1 101 ? 1.235 23.082 11.883 1.00 10.23 129 ALA A N 1
ATOM 828 C CA . ALA A 1 101 ? 0.822 21.859 12.542 1.00 10.54 129 ALA A CA 1
ATOM 829 C C . ALA A 1 101 ? 1.302 20.698 11.691 1.00 11.70 129 ALA A C 1
ATOM 830 O O . ALA A 1 101 ? 1.277 20.751 10.453 1.00 13.06 129 ALA A O 1
ATOM 832 N N A LEU A 1 102 ? 1.810 19.661 12.359 0.84 10.68 130 LEU A N 1
ATOM 833 N N B LEU A 1 102 ? 1.664 19.621 12.373 0.16 12.32 130 LEU A N 1
ATOM 834 C CA A LEU A 1 102 ? 2.201 18.414 11.719 0.84 11.61 130 LEU A CA 1
ATOM 835 C CA B LEU A 1 102 ? 2.187 18.439 11.735 0.16 13.69 130 LEU A CA 1
ATOM 836 C C A LEU A 1 102 ? 1.180 17.366 12.130 0.84 12.12 130 LEU A C 1
ATOM 837 C C B LEU A 1 102 ? 1.299 17.258 12.108 0.16 13.52 130 LEU A C 1
ATOM 838 O O A LEU A 1 102 ? 0.975 17.118 13.325 0.84 12.88 130 LEU A O 1
ATOM 839 O O B LEU A 1 102 ? 1.292 16.817 13.256 0.16 14.50 130 LEU A O 1
ATOM 848 N N . LEU A 1 103 ? 0.530 16.767 11.138 1.00 12.75 131 LEU A N 1
ATOM 849 C CA . LEU A 1 103 ? -0.430 15.706 11.383 1.00 14.06 131 LEU A CA 1
ATOM 850 C C . LEU A 1 103 ? 0.089 14.376 10.860 1.00 13.92 131 LEU A C 1
ATOM 851 O O . LEU A 1 103 ? 0.842 14.321 9.881 1.00 13.73 131 LEU A O 1
ATOM 856 N N . TYR A 1 104 ? -0.323 13.304 11.513 1.00 13.78 132 TYR A N 1
ATOM 857 C CA . TYR A 1 104 ? 0.031 11.977 11.050 1.00 14.19 132 TYR A CA 1
ATOM 858 C C . TYR A 1 104 ? -1.198 11.089 11.087 1.00 13.70 132 TYR A C 1
ATOM 859 O O . TYR A 1 104 ? -1.921 11.054 12.084 1.00 15.27 132 TYR A O 1
ATOM 868 N N A SER A 1 105 ? -1.416 10.369 9.993 0.65 12.82 133 SER A N 1
ATOM 869 N N B SER A 1 105 ? -1.451 10.381 9.994 0.35 14.22 133 SER A N 1
ATOM 870 C CA A SER A 1 105 ? -2.566 9.493 9.852 0.65 14.56 133 SER A CA 1
ATOM 871 C CA B SER A 1 105 ? -2.598 9.485 9.937 0.35 15.81 133 SER A CA 1
ATOM 872 C C A SER A 1 105 ? -2.126 8.095 9.441 0.65 13.68 133 SER A C 1
ATOM 873 C C B SER A 1 105 ? -2.220 8.126 9.375 0.35 15.89 133 SER A C 1
ATOM 874 O O A SER A 1 105 ? -1.149 7.921 8.717 0.65 14.50 133 SER A O 1
ATOM 875 O O B SER A 1 105 ? -1.384 8.015 8.479 0.35 16.99 133 SER A O 1
ATOM 880 N N . GLN A 1 106 ? -2.848 7.091 9.913 1.00 16.04 134 GLN A N 1
ATOM 881 C CA . GLN A 1 106 ? -2.646 5.744 9.416 1.00 17.46 134 GLN A CA 1
ATOM 882 C C . GLN A 1 106 ? -3.902 4.934 9.638 1.00 17.21 134 GLN A C 1
ATOM 883 O O . GLN A 1 106 ? -4.701 5.245 10.519 1.00 17.99 134 GLN A O 1
ATOM 889 N N . GLY A 1 107 ? -4.094 3.901 8.827 1.00 18.14 135 GLY A N 1
ATOM 890 C CA . GLY A 1 107 ? -5.271 3.069 8.975 1.00 18.60 135 GLY A CA 1
ATOM 891 C C . GLY A 1 107 ? -5.273 2.373 10.322 1.00 18.96 135 GLY A C 1
ATOM 892 O O . GLY A 1 107 ? -4.219 1.967 10.819 1.00 21.43 135 GLY A O 1
ATOM 893 N N . SER A 1 108 ? -6.451 2.248 10.926 1.00 20.91 136 SER A N 1
ATOM 894 C CA . SER A 1 108 ? -6.578 1.573 12.216 1.00 22.84 136 SER A CA 1
ATOM 895 C C . SER A 1 108 ? -7.507 0.373 12.142 1.00 27.19 136 SER A C 1
ATOM 896 O O . SER A 1 108 ? -7.570 -0.427 13.072 1.00 28.87 136 SER A O 1
ATOM 899 N N . LYS A 1 109 ? -8.230 0.254 11.036 1.00 25.44 137 LYS A N 1
ATOM 900 C CA . LYS A 1 109 ? -9.102 -0.888 10.810 1.00 27.67 137 LYS A CA 1
ATOM 901 C C . LYS A 1 109 ? -9.298 -1.034 9.314 1.00 27.51 137 LYS A C 1
ATOM 902 O O . LYS A 1 109 ? -9.433 -0.036 8.603 1.00 28.16 137 LYS A O 1
ATOM 908 N N . GLY A 1 110 ? -9.302 -2.273 8.838 1.00 26.11 138 GLY A N 1
ATOM 909 C CA . GLY A 1 110 ? -9.529 -2.545 7.431 1.00 26.89 138 GLY A CA 1
ATOM 910 C C . GLY A 1 110 ? -8.253 -2.454 6.623 1.00 26.24 138 GLY A C 1
ATOM 911 O O . GLY A 1 110 ? -7.192 -2.135 7.162 1.00 26.04 138 GLY A O 1
ATOM 912 N N . PRO A 1 111 ? -8.347 -2.726 5.315 1.00 28.30 139 PRO A N 1
ATOM 913 C CA . PRO A 1 111 ? -7.171 -2.713 4.435 1.00 30.02 139 PRO A CA 1
ATOM 914 C C . PRO A 1 111 ? -6.480 -1.355 4.433 1.00 29.07 139 PRO A C 1
ATOM 915 O O . PRO A 1 111 ? -5.356 -1.240 3.949 1.00 30.44 139 PRO A O 1
ATOM 919 N N . GLY A 1 112 ? -7.145 -0.341 4.973 1.00 28.68 140 GLY A N 1
ATOM 920 C CA . GLY A 1 112 ? -6.548 0.978 5.103 1.00 28.59 140 GLY A CA 1
ATOM 921 C C . GLY A 1 112 ? -5.364 0.997 6.052 1.00 26.70 140 GLY A C 1
ATOM 922 O O . GLY A 1 112 ? -4.624 1.963 6.099 1.00 26.42 140 GLY A O 1
ATOM 923 N N . GLU A 1 113 ? -5.177 -0.078 6.808 1.00 26.35 141 GLU A N 1
ATOM 924 C CA . GLU A 1 113 ? -4.045 -0.159 7.724 1.00 27.13 141 GLU A CA 1
ATOM 925 C C . GLU A 1 113 ? -2.692 -0.057 7.006 1.00 27.17 141 GLU A C 1
ATOM 926 O O . GLU A 1 113 ? -1.690 0.324 7.608 1.00 29.42 141 GLU A O 1
ATOM 932 N N . ASP A 1 114 ? -2.677 -0.359 5.712 1.00 27.11 142 ASP A N 1
ATOM 933 C CA . ASP A 1 114 ? -1.465 -0.243 4.903 1.00 28.55 142 ASP A CA 1
ATOM 934 C C . ASP A 1 114 ? -1.091 1.216 4.706 1.00 29.99 142 ASP A C 1
ATOM 935 O O . ASP A 1 114 ? 0.017 1.541 4.286 1.00 31.77 142 ASP A O 1
ATOM 940 N N . PHE A 1 115 ? -2.028 2.097 5.008 1.00 26.47 143 PHE A N 1
ATOM 941 C CA . PHE A 1 115 ? -1.917 3.488 4.610 1.00 26.07 143 PHE A CA 1
ATOM 942 C C . PHE A 1 115 ? -1.302 4.380 5.685 1.00 23.73 143 PHE A C 1
ATOM 943 O O . PHE A 1 115 ? -1.711 4.336 6.845 1.00 27.32 143 PHE A O 1
ATOM 951 N N . ARG A 1 116 ? -0.331 5.196 5.285 1.00 20.12 144 ARG A N 1
ATOM 952 C CA . ARG A 1 116 ? 0.272 6.189 6.166 1.00 19.18 144 ARG A CA 1
ATOM 953 C C . ARG A 1 116 ? 0.369 7.531 5.451 1.00 15.85 144 ARG A C 1
ATOM 954 O O . ARG A 1 116 ? 0.682 7.578 4.251 1.00 15.90 144 ARG A O 1
ATOM 962 N N . MET A 1 117 ? 0.132 8.621 6.183 1.00 15.36 145 MET A N 1
ATOM 963 C CA . MET A 1 117 ? 0.233 9.961 5.608 1.00 15.84 145 MET A CA 1
ATOM 964 C C . MET A 1 117 ? 0.645 10.995 6.649 1.00 13.84 145 MET A C 1
ATOM 965 O O . MET A 1 117 ? 0.093 11.024 7.747 1.00 15.93 145 MET A O 1
ATOM 970 N N . ALA A 1 118 ? 1.625 11.827 6.305 1.00 13.12 146 ALA A N 1
ATOM 971 C CA . ALA A 1 118 ? 1.979 12.985 7.118 1.00 12.23 146 ALA A CA 1
ATOM 972 C C . ALA A 1 118 ? 1.570 14.237 6.362 1.00 11.72 146 ALA A C 1
ATOM 973 O O . ALA A 1 118 ? 1.713 14.300 5.136 1.00 13.34 146 ALA A O 1
ATOM 975 N N . THR A 1 119 ? 1.086 15.233 7.094 1.00 13.09 147 THR A N 1
ATOM 976 C CA . THR A 1 119 ? 0.627 16.468 6.493 1.00 12.52 147 THR A CA 1
ATOM 977 C C . THR A 1 119 ? 1.223 17.653 7.230 1.00 11.94 147 THR A C 1
ATOM 978 O O . THR A 1 119 ? 1.253 17.674 8.465 1.00 13.43 147 THR A O 1
ATOM 982 N N . LEU A 1 120 ? 1.695 18.635 6.469 1.00 10.32 148 LEU A N 1
ATOM 983 C CA . LEU A 1 120 ? 2.092 19.921 7.024 1.00 10.65 148 LEU A CA 1
ATOM 984 C C . LEU A 1 120 ? 1.019 20.946 6.752 1.00 11.06 148 LEU A C 1
ATOM 985 O O . LEU A 1 120 ? 0.702 21.223 5.588 1.00 12.10 148 LEU A O 1
ATOM 990 N N . TYR A 1 121 ? 0.462 21.509 7.821 1.00 11.26 149 TYR A N 1
ATOM 991 C CA . TYR A 1 121 ? -0.407 22.668 7.708 1.00 12.88 149 TYR A CA 1
ATOM 992 C C . TYR A 1 121 ? 0.326 23.919 8.170 1.00 12.98 149 TYR A C 1
ATOM 993 O O . TYR A 1 121 ? 1.119 23.875 9.123 1.00 12.62 149 TYR A O 1
ATOM 1002 N N . SER A 1 122 ? 0.070 25.025 7.484 1.00 12.83 150 SER A N 1
ATOM 1003 C CA . SER A 1 122 ? 0.676 26.301 7.829 1.00 13.24 150 SER A CA 1
ATOM 1004 C C . SER A 1 122 ? -0.415 27.364 7.924 1.00 13.21 150 SER A C 1
ATOM 1005 O O . SER A 1 122 ? -1.403 27.313 7.189 1.00 13.46 150 SER A O 1
ATOM 1008 N N . ARG A 1 123 ? -0.243 28.338 8.814 1.00 13.32 151 ARG A N 1
ATOM 1009 C CA . ARG A 1 123 ? -1.184 29.460 8.872 1.00 14.63 151 ARG A CA 1
ATOM 1010 C C . ARG A 1 123 ? -1.031 30.434 7.706 1.00 16.32 151 ARG A C 1
ATOM 1011 O O . ARG A 1 123 ? -1.937 31.230 7.444 1.00 19.34 151 ARG A O 1
ATOM 1019 N N . THR A 1 124 ? 0.110 30.370 7.020 1.00 17.21 152 THR A N 1
ATOM 1020 C CA . THR A 1 124 ? 0.362 31.202 5.851 1.00 21.27 152 THR A CA 1
ATOM 1021 C C . THR A 1 124 ? 0.480 30.303 4.628 1.00 22.80 152 THR A C 1
ATOM 1022 O O . THR A 1 124 ? 0.925 29.161 4.735 1.00 22.64 152 THR A O 1
ATOM 1026 N N . GLN A 1 125 ? 0.078 30.809 3.466 1.00 26.28 153 GLN A N 1
ATOM 1027 C CA . GLN A 1 125 ? 0.110 29.992 2.264 1.00 31.42 153 GLN A CA 1
ATOM 1028 C C . GLN A 1 125 ? 1.524 29.943 1.692 1.00 36.66 153 GLN A C 1
ATOM 1029 O O . GLN A 1 125 ? 1.930 28.930 1.136 1.00 40.52 153 GLN A O 1
ATOM 1035 N N . THR A 1 126 ? 2.274 31.031 1.856 1.00 37.52 154 THR A N 1
ATOM 1036 C CA . THR A 1 126 ? 3.596 31.154 1.242 1.00 38.99 154 THR A CA 1
ATOM 1037 C C . THR A 1 126 ? 4.646 30.299 1.940 1.00 36.27 154 THR A C 1
ATOM 1038 O O . THR A 1 126 ? 4.795 30.351 3.162 1.00 30.76 154 THR A O 1
ATOM 1042 N N . PRO A 1 127 ? 5.401 29.522 1.150 1.00 35.76 155 PRO A N 1
ATOM 1043 C CA . PRO A 1 127 ? 6.353 28.538 1.673 1.00 35.08 155 PRO A CA 1
ATOM 1044 C C . PRO A 1 127 ? 7.397 29.168 2.583 1.00 33.35 155 PRO A C 1
ATOM 1045 O O . PRO A 1 127 ? 7.897 30.262 2.306 1.00 33.62 155 PRO A O 1
ATOM 1049 N N . ARG A 1 128 ? 7.727 28.469 3.660 1.00 28.58 156 ARG A N 1
ATOM 1050 C CA . ARG A 1 128 ? 8.745 28.944 4.594 1.00 29.20 156 ARG A CA 1
ATOM 1051 C C . ARG A 1 128 ? 9.779 27.864 4.824 1.00 23.95 156 ARG A C 1
ATOM 1052 O O . ARG A 1 128 ? 9.445 26.787 5.308 1.00 23.35 156 ARG A O 1
ATOM 1060 N N . ALA A 1 129 ? 11.031 28.151 4.493 1.00 21.22 157 ALA A N 1
ATOM 1061 C CA . ALA A 1 129 ? 12.057 27.120 4.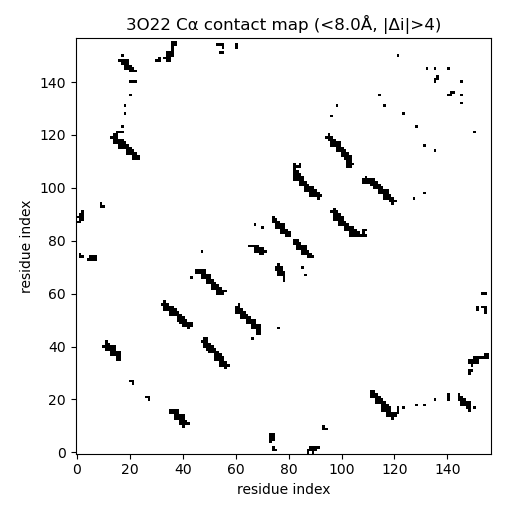468 1.00 19.09 157 ALA A CA 1
ATOM 1062 C C . ALA A 1 129 ? 12.179 26.348 5.774 1.00 18.60 157 ALA A C 1
ATOM 1063 O O . ALA A 1 129 ? 12.314 25.132 5.767 1.00 18.72 157 ALA A O 1
ATOM 1065 N N . GLU A 1 130 ? 12.134 27.041 6.903 1.00 18.98 158 GLU A N 1
ATOM 1066 C CA . GLU A 1 130 ? 12.306 26.340 8.170 1.00 18.38 158 GLU A CA 1
ATOM 1067 C C . GLU A 1 130 ? 11.156 25.370 8.443 1.00 19.47 158 GLU A C 1
ATOM 1068 O O . GLU A 1 130 ? 11.362 24.310 9.035 1.00 18.98 158 GLU A O 1
ATOM 1074 N N . LEU A 1 131 ? 9.953 25.718 7.999 1.00 18.87 159 LEU A N 1
ATOM 1075 C CA . LEU A 1 131 ? 8.807 24.831 8.170 1.00 19.62 159 LEU A CA 1
ATOM 1076 C C . LEU A 1 131 ? 8.950 23.627 7.255 1.00 18.89 159 LEU A C 1
ATOM 1077 O O . LEU A 1 131 ? 8.630 22.503 7.630 1.00 18.75 159 LEU A O 1
ATOM 1082 N N . LYS A 1 132 ? 9.427 23.859 6.042 1.00 19.10 160 LYS A N 1
ATOM 1083 C CA . LYS A 1 132 ? 9.659 22.745 5.136 1.00 19.07 160 LYS A CA 1
ATOM 1084 C C . LYS A 1 132 ? 10.695 21.783 5.707 1.00 18.54 160 LYS A C 1
ATOM 1085 O O . LYS A 1 132 ? 10.542 20.569 5.601 1.00 19.06 160 LYS A O 1
ATOM 1091 N N . GLU A 1 133 ? 11.748 22.330 6.313 1.00 18.48 161 GLU A N 1
ATOM 1092 C CA . GLU A 1 133 ? 12.758 21.503 6.960 1.00 20.84 161 GLU A CA 1
ATOM 1093 C C . GLU A 1 133 ? 12.180 20.697 8.123 1.00 19.58 161 GLU A C 1
ATOM 1094 O O . GLU A 1 133 ? 12.493 19.519 8.288 1.00 19.78 161 GLU A O 1
ATOM 1100 N N . LYS A 1 134 ? 11.339 21.328 8.932 1.00 17.49 162 LYS A N 1
ATOM 1101 C CA . LYS A 1 134 ? 10.691 20.610 10.023 1.00 18.72 162 LYS A CA 1
ATOM 1102 C C . LYS A 1 134 ? 9.863 19.443 9.487 1.00 17.02 162 LYS A C 1
ATOM 1103 O O . LYS A 1 134 ? 9.879 18.339 10.037 1.00 16.85 162 LYS A O 1
ATOM 1109 N N . PHE A 1 135 ? 9.128 19.693 8.413 1.00 15.79 163 PHE A N 1
ATOM 1110 C CA . PHE A 1 135 ? 8.285 18.652 7.843 1.00 13.74 163 PHE A CA 1
ATOM 1111 C C . PHE A 1 135 ? 9.133 17.520 7.271 1.00 14.01 163 PHE A C 1
ATOM 1112 O O . PHE A 1 135 ? 8.844 16.351 7.495 1.00 14.37 163 PHE A O 1
ATOM 1120 N N . THR A 1 136 ? 10.180 17.873 6.529 1.00 14.81 164 THR A N 1
ATOM 1121 C CA . THR A 1 136 ? 11.031 16.855 5.931 1.00 16.39 164 THR A CA 1
ATOM 1122 C C . THR A 1 136 ? 11.669 15.989 7.023 1.00 16.54 164 THR A C 1
ATOM 1123 O O . THR A 1 136 ? 11.741 14.772 6.892 1.00 17.10 164 THR A O 1
ATOM 1127 N N . ALA A 1 137 ? 12.108 16.622 8.112 1.00 17.53 165 ALA A N 1
ATOM 1128 C CA . ALA A 1 137 ? 12.718 15.882 9.214 1.00 19.73 165 ALA A CA 1
ATOM 1129 C C . ALA A 1 137 ? 11.705 14.930 9.847 1.00 19.36 165 ALA A C 1
ATOM 1130 O O . ALA A 1 137 ? 12.022 13.774 10.152 1.00 21.78 165 ALA A O 1
ATOM 1132 N N . PHE A 1 138 ? 10.482 15.413 10.041 1.00 19.19 166 PHE A N 1
ATOM 1133 C CA . PHE A 1 138 ? 9.434 14.583 10.616 1.00 19.97 166 PHE A CA 1
ATOM 1134 C C . PHE A 1 138 ? 9.122 13.388 9.715 1.00 18.83 166 PHE A C 1
ATOM 1135 O O . PHE A 1 138 ? 9.012 12.258 10.182 1.00 20.68 166 PHE A O 1
ATOM 1143 N N . CYS A 1 139 ? 8.998 13.634 8.415 1.00 16.21 167 CYS A N 1
ATOM 1144 C CA . CYS A 1 139 ? 8.677 12.556 7.495 1.00 15.39 167 CYS A CA 1
ATOM 1145 C C . CYS A 1 139 ? 9.777 11.507 7.449 1.00 16.36 167 CYS A C 1
ATOM 1146 O O . CYS A 1 139 ? 9.493 10.310 7.422 1.00 18.19 167 CYS A O 1
ATOM 1149 N N . LYS A 1 140 ? 11.029 11.952 7.443 1.00 18.30 168 LYS A N 1
ATOM 1150 C CA . LYS A 1 140 ? 12.143 11.008 7.451 1.00 22.68 168 LYS A CA 1
ATOM 1151 C C . LYS A 1 140 ? 12.129 10.148 8.710 1.00 26.77 168 LYS A C 1
ATOM 1152 O O . LYS A 1 140 ? 12.361 8.939 8.646 1.00 31.53 168 LYS A O 1
ATOM 1158 N N . ALA A 1 141 ? 11.848 10.772 9.851 1.00 26.65 169 ALA A N 1
ATOM 1159 C CA . ALA A 1 141 ? 11.807 10.057 11.122 1.00 30.31 169 ALA A CA 1
ATOM 1160 C C . ALA A 1 141 ? 10.682 9.026 11.137 1.00 31.57 169 ALA A C 1
ATOM 1161 O O . ALA A 1 141 ? 10.766 8.013 11.831 1.00 34.15 169 ALA A O 1
ATOM 1163 N N . GLN A 1 142 ? 9.630 9.293 10.369 1.00 30.63 170 GLN A N 1
ATOM 1164 C CA . GLN A 1 142 ? 8.487 8.394 10.268 1.00 31.10 170 GLN A CA 1
ATOM 1165 C C . GLN A 1 142 ? 8.636 7.373 9.144 1.00 29.67 170 GLN A C 1
ATOM 1166 O O . GLN A 1 142 ? 7.694 6.645 8.834 1.00 31.94 170 GLN A O 1
ATOM 1172 N N . GLY A 1 143 ? 9.812 7.328 8.525 1.00 27.59 171 GLY A N 1
ATOM 1173 C CA . GLY A 1 143 ? 10.107 6.301 7.541 1.00 26.14 171 GLY A CA 1
ATOM 1174 C C . GLY A 1 143 ? 9.660 6.570 6.110 1.00 24.17 171 GLY A C 1
ATOM 1175 O O . GLY A 1 143 ? 9.731 5.675 5.268 1.00 26.48 171 GLY A O 1
ATOM 1176 N N . PHE A 1 144 ? 9.193 7.781 5.810 1.00 18.85 172 PHE A N 1
ATOM 1177 C CA . PHE A 1 144 ? 8.846 8.110 4.428 1.00 17.07 172 PHE A CA 1
ATOM 1178 C C . PHE A 1 144 ? 10.116 8.326 3.617 1.00 17.31 172 PHE A C 1
ATOM 1179 O O . PHE A 1 144 ? 11.074 8.915 4.107 1.00 20.93 172 PHE A O 1
ATOM 1187 N N . THR A 1 145 ? 10.123 7.856 2.372 1.00 19.25 173 THR A N 1
ATOM 1188 C CA . THR A 1 145 ? 11.258 8.094 1.489 1.00 20.12 173 THR A CA 1
ATOM 1189 C C . THR A 1 145 ? 11.237 9.538 1.000 1.00 18.86 173 THR A C 1
ATOM 1190 O O . THR A 1 145 ? 10.186 10.175 0.945 1.00 18.12 173 THR A O 1
ATOM 1194 N N . GLU A 1 146 ? 12.401 10.051 0.620 1.00 18.10 174 GLU A N 1
ATOM 1195 C CA . GLU A 1 146 ? 12.495 11.429 0.155 1.00 17.55 174 GLU A CA 1
ATOM 1196 C C . GLU A 1 146 ? 11.550 11.718 -1.000 1.00 15.27 174 GLU A C 1
ATOM 1197 O O . GLU A 1 146 ? 10.927 12.780 -1.056 1.00 15.86 174 GLU A O 1
ATOM 1203 N N . ASP A 1 147 ? 11.458 10.782 -1.939 1.00 14.74 175 ASP A N 1
ATOM 1204 C CA . ASP A 1 147 ? 10.641 11.016 -3.123 1.00 13.96 175 ASP A CA 1
ATOM 1205 C C . ASP A 1 147 ? 9.156 11.143 -2.793 1.00 14.53 175 ASP A C 1
ATOM 1206 O O . ASP A 1 147 ? 8.390 11.644 -3.614 1.00 14.80 175 ASP A O 1
ATOM 1211 N N . THR A 1 148 ? 8.736 10.680 -1.614 1.00 13.33 176 THR A N 1
ATOM 1212 C CA . THR A 1 148 ? 7.314 10.745 -1.286 1.00 14.77 176 THR A CA 1
ATOM 1213 C C . THR A 1 148 ? 6.963 11.965 -0.433 1.00 15.52 176 THR A C 1
ATOM 1214 O O . THR A 1 148 ? 5.813 12.123 -0.027 1.00 18.20 176 THR A O 1
ATOM 1218 N N . ILE A 1 149 ? 7.947 12.825 -0.181 1.00 14.69 177 ILE A N 1
ATOM 1219 C CA . ILE A 1 149 ? 7.736 14.047 0.596 1.00 16.92 177 ILE A CA 1
ATOM 1220 C C . ILE A 1 149 ? 7.594 15.194 -0.383 1.00 16.36 177 ILE A C 1
ATOM 1221 O O . ILE A 1 149 ? 8.572 15.597 -1.020 1.00 19.92 177 ILE A O 1
ATOM 1226 N N . VAL A 1 150 ? 6.378 15.704 -0.527 1.00 14.30 178 VAL A N 1
ATOM 1227 C CA . VAL A 1 150 ? 6.111 16.698 -1.555 1.00 16.47 178 VAL A CA 1
ATOM 1228 C C . VAL A 1 150 ? 5.393 17.922 -1.007 1.00 13.99 178 VAL A C 1
ATOM 1229 O O . VAL A 1 150 ? 4.667 17.860 -0.013 1.00 16.10 178 VAL A O 1
ATOM 1233 N N . PHE A 1 151 ? 5.619 19.04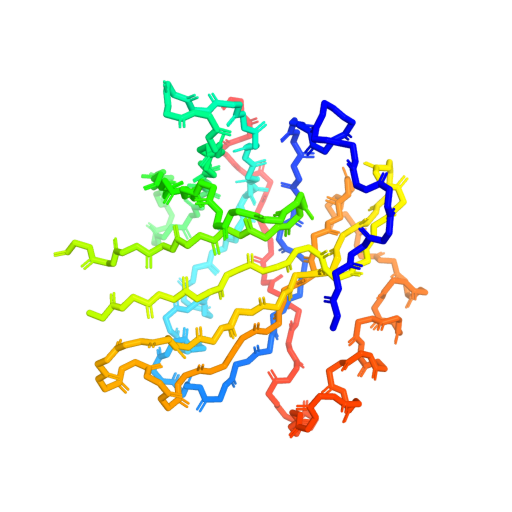3 -1.669 1.00 14.33 179 PHE A N 1
ATOM 1234 C CA . PHE A 1 151 ? 4.978 20.287 -1.304 1.00 16.51 179 PHE A CA 1
ATOM 1235 C C . PHE A 1 151 ? 3.924 20.649 -2.343 1.00 25.23 179 PHE A C 1
ATOM 1236 O O . PHE A 1 151 ? 4.243 20.935 -3.480 1.00 33.35 179 PHE A O 1
ATOM 1244 N N . LEU A 1 152 ? 2.666 20.618 -1.900 1.00 27.35 180 LEU A N 1
ATOM 1245 C CA . LEU A 1 152 ? 1.487 20.661 -2.766 1.00 27.80 180 LEU A CA 1
ATOM 124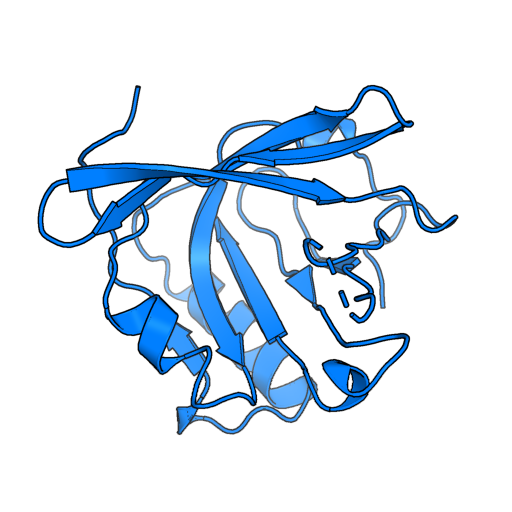6 C C . LEU A 1 152 ? 1.340 21.977 -3.523 1.00 27.96 180 LEU A C 1
ATOM 1247 O O . LEU A 1 152 ? 1.643 23.027 -2.993 1.00 22.48 180 LEU A O 1
ATOM 1252 N N . PRO A 1 153 ? 0.885 21.916 -4.783 1.00 33.95 181 PRO A N 1
ATOM 1253 C CA . PRO A 1 153 ? 0.645 23.150 -5.540 1.00 35.03 181 PRO A CA 1
ATOM 1254 C C . PRO A 1 153 ? -0.502 23.908 -4.899 1.00 28.72 181 PRO A C 1
ATOM 1255 O O . PRO A 1 153 ? -1.515 23.299 -4.595 1.00 31.30 181 PRO A O 1
ATOM 1259 N N A GLN A 1 154 ? -0.336 25.210 -4.688 0.57 26.87 182 GLN A N 1
ATOM 1260 N N B GLN A 1 154 ? -0.355 25.208 -4.660 0.43 27.33 182 GLN A N 1
ATOM 1261 C CA A GLN A 1 154 ? -1.375 26.030 -4.073 0.57 27.06 182 GLN A CA 1
ATOM 1262 C CA B GLN A 1 154 ? -1.440 25.962 -4.024 0.43 27.19 182 GLN A CA 1
ATOM 1263 C C A GLN A 1 154 ? -2.143 26.841 -5.111 0.57 25.84 182 GLN A C 1
ATOM 1264 C C B GLN A 1 154 ? -2.051 27.028 -4.934 0.43 26.23 182 GLN A C 1
ATOM 1265 O O A GLN A 1 154 ? -1.660 27.061 -6.224 0.57 27.46 182 GLN A O 1
ATOM 1266 O O B GLN A 1 154 ? -1.369 27.601 -5.786 0.43 27.12 182 GLN A O 1
ATOM 1277 N N . THR A 1 155 ? -3.342 27.286 -4.745 1.00 24.08 183 THR A N 1
ATOM 1278 C CA . THR A 1 155 ? -4.061 28.268 -5.551 1.00 25.77 183 THR A CA 1
ATOM 1279 C C . THR A 1 155 ? -4.522 29.433 -4.679 1.00 27.26 183 THR A C 1
ATOM 1280 O O . THR A 1 155 ? -4.798 29.255 -3.489 1.00 26.14 183 THR A O 1
ATOM 1284 N N . ASP A 1 156 ? -4.607 30.618 -5.278 1.00 29.35 184 ASP A N 1
ATOM 1285 C CA . ASP A 1 156 ? -5.107 31.808 -4.590 1.00 32.35 184 ASP A CA 1
ATOM 1286 C C . ASP A 1 156 ? -6.611 31.981 -4.801 1.00 33.24 184 ASP A C 1
ATOM 1287 O O . ASP A 1 156 ? -7.219 32.920 -4.284 1.00 35.25 184 ASP A O 1
ATOM 1292 N N . LYS A 1 157 ? -7.207 31.075 -5.567 1.00 34.03 185 LYS A N 1
ATOM 1293 C CA . LYS A 1 157 ? -8.644 31.109 -5.820 1.00 36.43 185 LYS A CA 1
ATOM 1294 C C . LYS A 1 157 ? -9.426 30.438 -4.692 1.00 35.44 185 LYS A C 1
ATOM 1295 O O . LYS A 1 157 ? -8.838 29.792 -3.824 1.00 34.20 185 LYS A O 1
ATOM 1301 N N . CYS A 1 158 ? -10.747 30.614 -4.699 1.00 36.75 186 CYS A N 1
ATOM 1302 C CA . CYS A 1 158 ? -11.638 29.889 -3.791 1.00 35.95 186 CYS A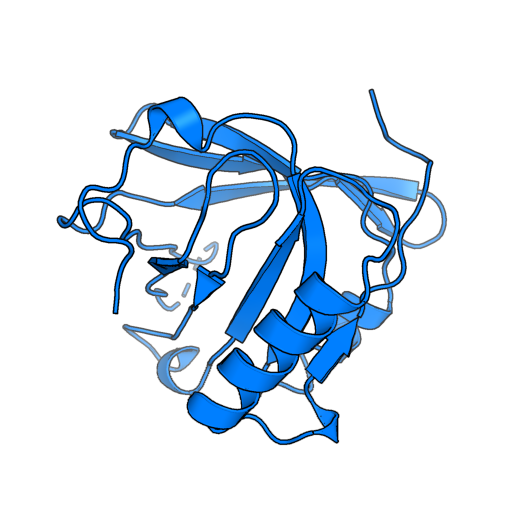 CA 1
ATOM 1303 C C . CYS A 1 158 ? -11.596 30.371 -2.333 1.00 35.36 186 CYS A C 1
ATOM 1304 O O . CYS A 1 158 ? -12.168 29.727 -1.455 1.00 36.26 186 CYS A O 1
ATOM 1307 N N . MET A 1 159 ? -10.955 31.509 -2.078 1.00 35.51 187 MET A N 1
ATOM 1308 C CA . MET A 1 159 ? -10.502 31.841 -0.719 1.00 37.99 187 MET A CA 1
ATOM 1309 C C . MET A 1 159 ? -11.533 32.385 0.300 1.00 40.07 187 MET A C 1
ATOM 1310 O O . MET A 1 159 ? -11.244 32.438 1.503 1.00 41.25 187 MET A O 1
ATOM 1315 N N . THR A 1 160 ? -12.715 32.790 -0.157 1.00 39.48 188 THR A N 1
ATOM 1316 C CA . THR A 1 160 ? -13.724 33.327 0.764 1.00 37.52 188 THR A CA 1
ATOM 1317 C C . THR A 1 160 ? -14.692 32.258 1.277 1.00 36.54 188 THR A C 1
ATOM 1318 O O . THR A 1 160 ? -14.715 31.130 0.777 1.00 35.48 188 THR A O 1
#

CATH classification: 2.40.128.20

Solvent-accessible surface area: 8453 Å² total; per-residue (Å²): 125,44,35,91,132,6,84,51,103,118,7,55,28,109,2,17,7,21,0,7,0,0,65,26,57,178,28,60,102,86,72,71,72,20,27,16,0,22,0,51,8,39,80,11,156,64,53,0,1,47,17,43,20,11,13,21,92,180,114,123,72,34,81,122,84,61,72,9,64,65,53,79,68,140,1,18,9,28,39,148,61,162,52,22,43,40,13,19,2,22,70,9,52,24,105,82,15,0,3,14,31,8,71,7,64,118,31,123,8,100,124,29,59,38,0,13,1,22,5,57,69,34,99,98,102,84,83,5,68,119,67,0,28,61,30,0,90,85,69,56,12,87,126,134,20,20,57,74,19,66,61,12,124,106,27,42,166

Organism: Homo sapiens (NCBI:txid9606)

Radius of gyration: 14.62 Å; Cα contacts (8 Å, |Δi|>4): 391; chains: 1; bounding box: 34×36×40 Å

Sequence (157 aa):
SVQPNFQQDKFLGRRWFSAGLASNSSSWLLREKKAALLSSMMAAKSVVAPATDGGLNLTSSTFLRKNQCETRTMLLQPAGSLGSSYSSYRSPSTTYSVSVVETDYDQYALLLYSSQGSKGPGEDFRMATLYSRTQTPRAELKEKFTAFCKAQGFTEDTIVFLPQQTDKCMT

Foldseek 3Di:
DAAPPDDVVLQFAKKWFWKKFKPDPVVLVVLQQKAWEIWGWDQDPQRFIKIKTWIAHPNDIDIDIWTFHDPPDPQWTWTDPCQIKIKGFHDDPSQFKTKIKMAGDDDPRNVIIMITIITNDHDDDVVSLVVRQVVCVVVPTDPVRMDTGHHDPPPHD

B-factor: mean 25.42, std 11.08, range [10.22, 63.12]

InterPro domains:
  IPR000566 Lipocalin/cytosolic fatty-acid binding domain [PF00061] (41-184)
  IPR002345 Lipocalin [PTHR11430] (11-186)
  IPR012674 Calycin [G3DSA:2.40.128.20] (20-190)
  IPR012674 Calycin [SSF50814] (26-187)
  IPR022272 Lipocalin family conserved site [PS00213] (33-46)

Secondary structure (DSSP, 8-state):
---TT--HHHH-EEEEEEEEEES-HHHHHHHHTSEEEEEEEEE-TTSSEEEEEEEEETTEEEEEEEEEEE-SSTTEEEEE---EEEEEEEEE-SSSEEEEEEEEEESGGGG-EEEEEEESSSS--HHHHHHHHHHHHHTT--GGGEEEPPB-SSS--

GO terms:
  GO:0001516 prostaglandin biosynthetic process (P, IDA)
  GO:0004667 prostaglandin-D synthase activity (F, IDA)
  GO:0005504 fatty acid binding (F, IDA)
  GO:0004667 prostaglandin-D synthase activity (F, TAS)
  GO:0004667 prostaglandin-D synthase activity (F, EXP)
  GO:0005789 endoplasmic reticulum membrane (C, TAS)
  GO:0046457 prostanoid biosynthetic process (P, TAS)
  GO:0005515 protein binding (F, IPI)
  GO:0005576 extracellular region (C, IDA)
  GO:0005791 rough endoplasmic reticulum (C, IDA)
  GO:0070062 extracellular exosome (C, HDA)